P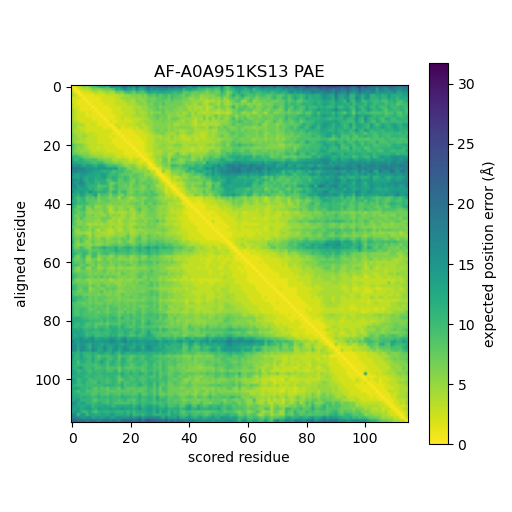rotein AF-A0A951KS13-F1 (afdb_monomer)

Foldseek 3Di:
DVVVVLVVQLVVQLVVQLVVQLVVCVPPPPNVCSNVVRNLVSSLVSVLVSCCVPVNDVSSQLSVQLVVLLVQLVVVLVVQLVVLVVPDPNVVSVVVSVVSSVVSSCVSSVVSNVD

pLDDT: mean 83.09, std 6.62, range [58.75, 90.94]

Secondary structure (DSSP, 8-state):
-HHHHHHHHHHHHHHHHHHHHHHHHTTSS-GGGHHHHHHHHHHHHHHHHHHHHHH-HHHHHHHHHHHHHHHHHHHHHHHHHHHHHHHS-HHHHHHHHHHHHHHHHHHHHHHHHH-

Mean predicted aligned error: 7.23 Å

Sequence (115 aa):
MHDVVILVIKALAGGTLVVVFALISQGLEPKRFAGLFSAAPAVALAGLTVTLLDKGAHDAHQSSAGMIAGAAAMAVYATAVIPLLRRARPGVAAIAALGVWTAAAAVVAVPLLAG

Solvent-accessible surface area (backbone atoms only — not comparable to full-atom values): 5838 Å² total; per-residue (Å²): 110,70,66,59,53,52,51,50,49,40,52,50,47,14,52,51,35,25,52,55,35,33,60,59,26,67,78,39,86,64,64,85,46,16,61,60,67,12,39,55,58,19,42,48,52,29,48,42,53,50,36,35,75,76,65,30,65,69,56,27,48,56,52,49,38,50,50,53,16,45,53,57,10,48,56,50,26,66,61,50,34,57,66,32,49,76,73,41,58,67,71,58,18,50,54,52,26,50,50,50,23,54,52,42,19,50,66,48,28,53,63,59,74,73,109

Radius of gyration: 17.04 Å; Cα contacts (8 Å, |Δi|>4): 90; chains: 1; bounding box: 34×39×48 Å

Structure (mmCIF, N/CA/C/O backbone):
data_AF-A0A951KS13-F1
#
_entry.id   AF-A0A951KS13-F1
#
loop_
_atom_site.group_PDB
_atom_site.id
_atom_site.type_symbol
_atom_site.label_atom_id
_atom_site.label_alt_id
_atom_site.label_comp_id
_atom_site.label_asym_id
_atom_site.label_entity_id
_atom_site.label_seq_id
_atom_site.pdbx_PDB_ins_code
_atom_site.Cartn_x
_atom_site.Cartn_y
_atom_site.Cartn_z
_atom_site.occupancy
_atom_site.B_iso_or_equiv
_atom_site.auth_seq_id
_atom_site.auth_comp_id
_atom_site.auth_asym_id
_atom_site.auth_atom_id
_atom_site.pdbx_PDB_model_num
ATOM 1 N N . MET A 1 1 ? 1.855 -4.625 27.571 1.00 63.72 1 MET A N 1
ATOM 2 C CA . MET A 1 1 ? 1.007 -5.840 27.477 1.00 63.72 1 MET A CA 1
ATOM 3 C C . MET A 1 1 ? -0.100 -5.648 26.445 1.00 63.72 1 MET A C 1
ATOM 5 O O . MET A 1 1 ? -0.171 -6.456 25.533 1.00 63.72 1 MET A O 1
ATOM 9 N N . HIS A 1 2 ? -0.889 -4.567 26.517 1.00 74.75 2 HIS A N 1
ATOM 10 C CA . HIS A 1 2 ? -1.951 -4.261 25.543 1.00 74.75 2 HIS A CA 1
ATOM 11 C C . HIS A 1 2 ? -1.476 -4.192 24.077 1.00 74.75 2 HIS A C 1
ATOM 13 O O . HIS A 1 2 ? -2.076 -4.841 23.228 1.00 74.75 2 HIS A O 1
ATOM 19 N N . ASP A 1 3 ? -0.351 -3.534 23.779 1.00 82.62 3 AS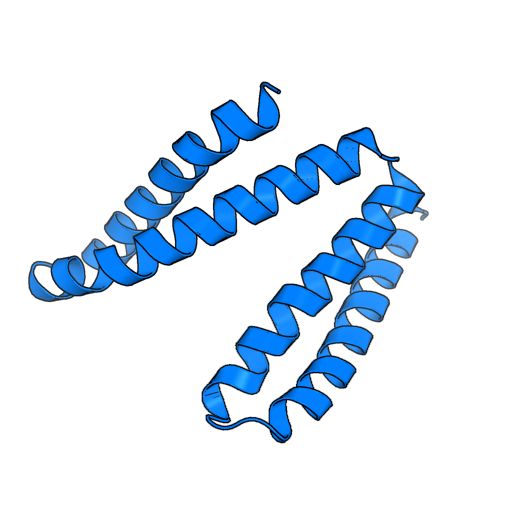P A N 1
ATOM 20 C CA . ASP A 1 3 ? 0.145 -3.418 22.392 1.00 82.62 3 ASP A CA 1
ATOM 21 C C . ASP A 1 3 ? 0.535 -4.765 21.774 1.00 82.62 3 ASP A C 1
ATOM 23 O O . ASP A 1 3 ? 0.283 -5.026 20.599 1.00 82.62 3 ASP A O 1
ATOM 27 N N . VAL A 1 4 ? 1.121 -5.652 22.584 1.00 85.69 4 VAL A N 1
ATOM 28 C CA . VAL A 1 4 ? 1.489 -7.009 22.156 1.00 85.69 4 VAL A CA 1
ATOM 29 C C . VAL A 1 4 ? 0.231 -7.808 21.827 1.00 85.69 4 VAL A C 1
ATOM 31 O O . VAL A 1 4 ? 0.193 -8.487 20.806 1.00 85.69 4 VAL A O 1
ATOM 34 N N . VAL A 1 5 ? -0.818 -7.682 22.645 1.00 85.56 5 VAL A N 1
ATOM 35 C CA . VAL A 1 5 ? -2.115 -8.326 22.393 1.00 85.56 5 VAL A CA 1
ATOM 36 C C . VAL A 1 5 ? -2.724 -7.817 21.085 1.00 85.56 5 VAL A C 1
ATOM 38 O O . VAL A 1 5 ? -3.146 -8.624 20.261 1.00 85.56 5 VAL A O 1
ATOM 41 N N . ILE A 1 6 ? -2.692 -6.506 20.835 1.00 82.88 6 ILE A N 1
ATOM 42 C CA . ILE A 1 6 ? -3.184 -5.907 19.584 1.00 82.88 6 ILE A CA 1
ATOM 43 C C . ILE A 1 6 ? -2.391 -6.418 18.374 1.00 82.88 6 ILE A C 1
ATOM 45 O O . ILE A 1 6 ? -2.978 -6.756 17.344 1.00 82.88 6 ILE A O 1
ATOM 49 N N . LEU A 1 7 ? -1.064 -6.515 18.486 1.00 84.19 7 LEU A N 1
ATOM 50 C CA . LEU A 1 7 ? -0.209 -7.010 17.406 1.00 84.19 7 LEU A CA 1
ATOM 51 C C . LEU A 1 7 ? -0.496 -8.484 17.089 1.00 84.19 7 LEU A C 1
ATOM 53 O O . LEU A 1 7 ? -0.600 -8.856 15.920 1.00 84.19 7 LEU A O 1
ATOM 57 N N . VAL A 1 8 ? -0.683 -9.305 18.125 1.00 86.38 8 VAL A N 1
ATOM 58 C CA . VAL A 1 8 ? -1.069 -10.715 17.987 1.00 86.38 8 VAL A CA 1
ATOM 59 C C . VAL A 1 8 ? -2.444 -10.832 17.329 1.00 86.38 8 VAL A C 1
ATOM 61 O O . VAL A 1 8 ? -2.599 -11.618 16.397 1.00 86.38 8 VAL A O 1
ATOM 64 N N . ILE A 1 9 ? -3.422 -10.015 17.733 1.00 82.88 9 ILE A N 1
ATOM 65 C CA . ILE A 1 9 ? -4.754 -9.993 17.112 1.00 82.88 9 ILE A CA 1
ATOM 66 C C . ILE A 1 9 ? -4.661 -9.602 15.633 1.00 82.88 9 ILE A C 1
ATOM 68 O O . ILE A 1 9 ? -5.254 -10.280 14.797 1.00 82.88 9 ILE A O 1
ATOM 72 N N . LYS A 1 10 ? -3.881 -8.571 15.276 1.00 81.38 10 LYS A N 1
ATOM 73 C CA . LYS A 1 10 ? -3.649 -8.192 13.869 1.00 81.38 10 LYS A CA 1
ATOM 74 C C . LYS A 1 10 ? -3.020 -9.329 13.069 1.00 81.38 10 LYS A C 1
ATOM 76 O O . LYS A 1 10 ? -3.460 -9.594 11.952 1.00 81.38 10 LYS A O 1
ATOM 81 N N . ALA A 1 11 ? -2.020 -10.007 13.631 1.00 80.69 11 ALA A N 1
ATOM 82 C CA . ALA A 1 11 ? -1.346 -11.123 12.975 1.00 80.69 11 ALA A CA 1
ATOM 83 C C . ALA A 1 11 ? -2.291 -12.315 12.754 1.00 80.69 11 ALA A C 1
ATOM 85 O O . ALA A 1 11 ? -2.319 -12.875 11.660 1.00 80.69 11 ALA A O 1
ATOM 86 N N . LEU A 1 12 ? -3.102 -12.668 13.757 1.00 86.12 12 LEU A N 1
ATOM 87 C CA . LEU A 1 12 ? -4.071 -13.763 13.671 1.00 86.12 12 LEU A CA 1
ATOM 88 C C . LEU A 1 12 ? -5.226 -13.439 12.720 1.00 86.12 12 LEU A C 1
ATOM 90 O O . LEU A 1 12 ? -5.543 -14.249 11.850 1.00 86.12 12 LEU A O 1
ATOM 94 N N . ALA A 1 13 ? -5.833 -12.257 12.843 1.00 84.50 13 ALA A N 1
ATOM 95 C CA . ALA A 1 13 ? -6.910 -11.815 11.960 1.00 84.50 13 ALA A CA 1
ATOM 96 C C . ALA A 1 13 ? -6.425 -11.715 10.509 1.00 84.50 13 ALA A C 1
ATOM 98 O O . ALA A 1 13 ? -7.064 -12.258 9.609 1.00 84.50 13 ALA A O 1
ATOM 99 N N . GLY A 1 14 ? -5.258 -11.096 10.296 1.00 81.69 14 GLY A N 1
ATOM 100 C CA . GLY A 1 14 ? -4.614 -11.015 8.992 1.00 81.69 14 GLY A CA 1
ATOM 101 C C . GLY A 1 14 ? -4.343 -12.404 8.428 1.00 81.69 14 GLY A C 1
ATOM 102 O O . GLY A 1 14 ? -4.852 -12.726 7.363 1.00 81.69 14 GLY A O 1
ATOM 103 N N . GLY A 1 15 ? -3.621 -13.259 9.157 1.00 82.31 15 GLY A N 1
ATOM 104 C CA . GLY A 1 15 ? -3.267 -14.609 8.712 1.00 82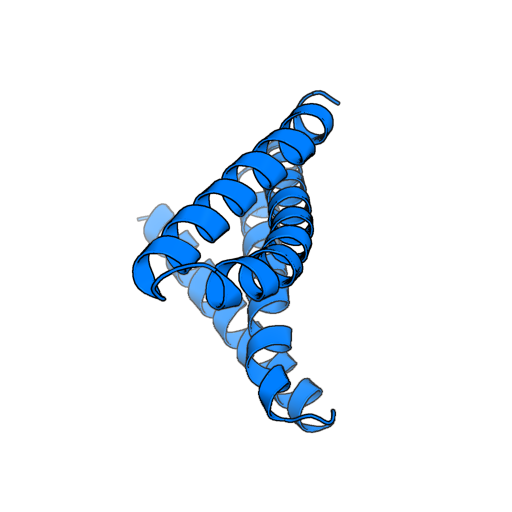.31 15 GLY A CA 1
ATOM 105 C C . GLY A 1 15 ? -4.478 -15.490 8.396 1.00 82.31 15 GLY A C 1
ATOM 106 O O . GLY A 1 15 ? -4.485 -16.176 7.375 1.00 82.31 15 GLY A O 1
ATOM 107 N N . THR A 1 16 ? -5.535 -15.421 9.208 1.00 83.75 16 THR A N 1
ATOM 108 C CA . THR A 1 16 ? -6.776 -16.175 8.965 1.00 83.75 16 THR A CA 1
ATOM 109 C C . THR A 1 16 ? -7.465 -15.691 7.692 1.00 83.75 16 THR A C 1
ATOM 111 O O . THR A 1 16 ? -7.832 -16.509 6.847 1.00 83.75 16 THR A O 1
ATOM 114 N N . LEU A 1 17 ? -7.578 -14.370 7.500 1.00 82.56 17 LEU A N 1
ATOM 115 C CA . LEU A 1 17 ? -8.104 -13.820 6.252 1.00 82.56 17 LEU A CA 1
ATOM 116 C C . LEU A 1 17 ? -7.223 -14.216 5.058 1.00 82.56 17 LEU A C 1
ATOM 118 O O . LEU A 1 17 ? -7.770 -14.587 4.026 1.00 82.56 17 LEU A O 1
ATOM 122 N N . VAL A 1 18 ? -5.889 -14.197 5.184 1.00 82.75 18 VAL A N 1
ATOM 123 C CA . VAL A 1 18 ? -4.978 -14.614 4.101 1.00 82.75 18 VAL A CA 1
ATOM 124 C C . VAL A 1 18 ? -5.301 -16.037 3.654 1.00 82.75 18 VAL A C 1
ATOM 126 O O . VAL A 1 18 ? -5.403 -16.277 2.454 1.00 82.75 18 VAL A O 1
ATOM 129 N N . VAL A 1 19 ? -5.511 -16.967 4.593 1.00 83.81 19 VAL A N 1
ATOM 130 C CA . VAL A 1 19 ? -5.873 -18.357 4.274 1.00 83.81 19 VAL A CA 1
ATOM 131 C C . VAL A 1 19 ? -7.232 -18.429 3.576 1.00 83.81 19 VAL A C 1
ATOM 133 O O . VAL A 1 19 ? -7.334 -19.064 2.529 1.00 83.81 19 VAL A O 1
ATOM 136 N N . VAL A 1 20 ? -8.260 -17.748 4.098 1.00 83.25 20 VAL A N 1
ATOM 137 C CA . VAL A 1 20 ? -9.605 -17.726 3.488 1.00 83.25 20 VAL A CA 1
ATOM 138 C C . VAL A 1 20 ? -9.550 -17.181 2.063 1.00 83.25 20 VAL A C 1
ATOM 140 O O . VAL A 1 20 ? -10.027 -17.822 1.127 1.00 83.25 20 VAL A O 1
ATOM 143 N N . PHE A 1 21 ? -8.920 -16.023 1.872 1.00 78.25 21 PHE A N 1
ATOM 144 C CA . PHE A 1 21 ? -8.788 -15.427 0.553 1.00 78.25 21 PHE A CA 1
ATOM 145 C C . PHE A 1 21 ? -7.921 -16.283 -0.371 1.00 78.25 21 PHE A C 1
ATOM 147 O O . PHE A 1 21 ? -8.185 -16.307 -1.570 1.00 78.25 21 PHE A O 1
ATOM 154 N N . ALA A 1 22 ? -6.891 -16.971 0.130 1.00 80.94 22 ALA A N 1
ATOM 155 C CA . ALA A 1 22 ? -6.065 -17.865 -0.681 1.00 80.94 22 ALA A CA 1
ATOM 156 C C . ALA A 1 22 ? -6.867 -19.076 -1.178 1.00 80.94 22 ALA A C 1
ATOM 158 O O . ALA A 1 22 ? -6.714 -19.475 -2.328 1.00 80.94 22 ALA A O 1
ATOM 159 N N . LEU A 1 23 ? -7.755 -19.634 -0.349 1.00 82.38 23 LEU A N 1
ATOM 160 C CA . LEU A 1 23 ? -8.658 -20.711 -0.761 1.00 82.38 23 LEU A CA 1
ATOM 161 C C . LEU A 1 23 ? -9.634 -20.245 -1.849 1.00 82.38 23 LEU A C 1
ATOM 163 O O . LEU A 1 23 ? -9.842 -20.957 -2.827 1.00 82.38 23 LEU A O 1
ATOM 167 N N . ILE A 1 24 ? -10.180 -19.031 -1.724 1.00 80.19 24 ILE A N 1
ATOM 168 C CA . ILE A 1 24 ? -11.060 -18.443 -2.746 1.00 80.19 24 ILE A CA 1
ATOM 169 C C . ILE A 1 24 ? -10.293 -18.221 -4.059 1.00 80.19 24 ILE A C 1
ATOM 171 O O . ILE A 1 24 ? -10.781 -18.562 -5.135 1.00 80.19 24 ILE A O 1
ATOM 175 N N . SER A 1 25 ? -9.074 -17.679 -3.990 1.00 75.00 25 SER A N 1
ATOM 176 C CA . SER A 1 25 ? -8.294 -17.338 -5.182 1.00 75.00 25 SER A CA 1
ATOM 177 C C . SER A 1 25 ? -7.643 -18.535 -5.874 1.00 75.00 25 SER A C 1
ATOM 179 O O . SER A 1 25 ? -7.296 -18.428 -7.047 1.00 75.00 25 SER A O 1
ATOM 181 N N . GLN A 1 26 ? -7.546 -19.698 -5.222 1.00 75.38 26 GLN A N 1
ATOM 182 C CA . GLN A 1 26 ? -7.193 -20.954 -5.896 1.00 75.38 26 GLN A CA 1
ATOM 183 C C . GLN A 1 26 ? -8.202 -21.354 -6.983 1.00 75.38 26 GLN A C 1
ATOM 185 O O . GLN A 1 26 ? -7.817 -22.036 -7.933 1.00 75.38 26 GLN A O 1
ATOM 190 N N . GLY A 1 27 ? -9.461 -20.914 -6.866 1.00 76.81 27 GLY A N 1
ATOM 191 C CA . GLY A 1 27 ? -10.486 -21.087 -7.898 1.00 76.81 27 GLY A CA 1
ATOM 192 C C . GLY A 1 27 ? -10.373 -20.108 -9.073 1.00 76.81 27 GLY A C 1
ATOM 193 O O . GLY A 1 27 ? -11.123 -20.237 -10.036 1.00 76.81 27 GLY A O 1
ATOM 194 N N . LEU A 1 28 ? -9.456 -19.136 -9.010 1.00 69.12 28 LEU A N 1
ATOM 195 C CA . LEU A 1 28 ? -9.258 -18.104 -10.026 1.00 69.12 28 LEU A CA 1
ATOM 196 C C . LEU A 1 28 ? -7.944 -18.356 -10.782 1.00 69.12 28 LEU A C 1
ATOM 198 O O . LEU A 1 28 ? -6.868 -18.467 -10.192 1.00 69.12 28 LEU A O 1
ATOM 202 N N . GLU A 1 29 ? -8.005 -18.407 -12.110 1.00 67.50 29 GLU A N 1
ATOM 203 C CA . GLU A 1 29 ? -6.809 -18.366 -12.953 1.00 67.50 29 GLU A CA 1
ATOM 204 C C . GLU A 1 29 ? -6.485 -16.917 -13.329 1.00 67.50 29 GLU A C 1
ATOM 206 O O . GLU A 1 29 ? -7.400 -16.168 -13.675 1.00 67.50 29 GLU A O 1
ATOM 211 N N . PRO A 1 30 ? -5.204 -16.491 -13.276 1.00 75.00 30 PRO A N 1
ATOM 212 C CA . PRO A 1 30 ? -3.977 -17.283 -13.082 1.00 75.00 30 PRO A CA 1
ATOM 213 C C . PRO A 1 30 ? -3.552 -17.489 -11.611 1.00 75.00 30 PRO A C 1
ATOM 215 O O . PRO A 1 30 ? -3.413 -16.534 -10.846 1.00 75.00 30 PRO A O 1
ATOM 218 N N . LYS A 1 31 ? -3.153 -18.721 -11.252 1.00 67.81 31 LYS A N 1
ATOM 219 C CA . LYS A 1 31 ? -2.756 -19.127 -9.879 1.00 67.81 31 LYS A CA 1
ATOM 220 C C . LYS A 1 31 ? -1.585 -18.341 -9.270 1.00 67.81 31 LYS A C 1
ATOM 222 O O . LYS A 1 31 ? -1.442 -18.284 -8.054 1.00 67.81 31 LYS A O 1
ATOM 227 N N . ARG A 1 32 ? -0.739 -17.710 -10.093 1.00 70.94 32 ARG A N 1
ATOM 228 C CA . ARG A 1 32 ? 0.397 -16.886 -9.624 1.00 70.94 32 ARG A CA 1
ATOM 229 C C . ARG A 1 32 ? -0.050 -15.625 -8.889 1.00 70.94 32 ARG A C 1
ATOM 231 O O . ARG A 1 32 ? 0.714 -15.089 -8.092 1.00 70.94 32 ARG A O 1
ATOM 238 N N . PHE A 1 33 ? -1.269 -15.166 -9.148 1.00 65.25 33 PHE A N 1
ATOM 239 C CA . PHE A 1 33 ? -1.812 -13.977 -8.512 1.00 65.25 33 PHE A CA 1
ATOM 240 C C . PHE A 1 33 ? -2.636 -14.281 -7.259 1.00 65.25 33 PHE A C 1
ATOM 242 O O . PHE A 1 33 ? -2.928 -13.360 -6.503 1.00 65.25 33 PHE A O 1
ATOM 249 N N . ALA A 1 34 ? -2.936 -15.557 -6.997 1.00 67.25 34 ALA A N 1
ATOM 250 C CA . ALA A 1 34 ? -3.704 -16.000 -5.839 1.00 67.25 34 ALA A CA 1
ATOM 251 C C . ALA A 1 34 ? -3.095 -15.499 -4.520 1.00 67.25 34 ALA A C 1
ATOM 253 O O . ALA A 1 34 ? -3.782 -14.890 -3.711 1.00 67.25 34 ALA A O 1
ATOM 254 N N . GLY A 1 35 ? -1.780 -15.652 -4.334 1.00 68.12 35 GLY A N 1
ATOM 255 C CA . GLY A 1 35 ? -1.105 -15.166 -3.126 1.00 68.12 35 GLY A CA 1
ATOM 256 C C . GLY A 1 35 ? -1.117 -13.639 -2.989 1.00 68.12 35 GLY A C 1
ATOM 257 O O . GLY A 1 35 ? -1.391 -13.120 -1.909 1.00 68.12 35 GLY A O 1
ATOM 258 N N . LEU A 1 36 ? -0.862 -12.910 -4.082 1.00 70.94 36 LEU A N 1
ATOM 259 C CA . LEU A 1 36 ? -0.769 -11.446 -4.064 1.00 70.94 36 LEU A CA 1
ATOM 260 C C . LEU A 1 36 ? -2.139 -10.780 -3.860 1.00 70.94 36 LEU A C 1
ATOM 262 O O . LEU A 1 36 ? -2.258 -9.864 -3.047 1.00 70.94 36 LEU A O 1
ATOM 266 N N . PHE A 1 37 ? -3.175 -11.262 -4.554 1.00 67.19 37 PHE A N 1
ATOM 267 C CA . PHE A 1 37 ? -4.535 -10.733 -4.429 1.00 67.19 37 PHE A CA 1
ATOM 268 C C . PHE A 1 37 ? -5.241 -11.169 -3.154 1.00 67.19 37 PHE A C 1
ATOM 270 O O . PHE A 1 37 ? -6.171 -10.490 -2.740 1.00 67.19 37 PHE A O 1
ATOM 277 N N . SER A 1 38 ? -4.812 -12.251 -2.510 1.00 71.56 38 SER A N 1
ATOM 278 C CA . SER A 1 38 ? -5.406 -12.677 -1.244 1.00 71.56 38 SER A CA 1
ATOM 279 C C . SER A 1 38 ? -4.739 -12.030 -0.040 1.00 71.56 38 SER A C 1
ATOM 281 O O . SER A 1 38 ? -5.425 -11.666 0.910 1.00 71.56 38 SER A O 1
ATOM 283 N N . ALA A 1 39 ? -3.418 -11.829 -0.078 1.00 79.31 39 ALA A N 1
ATOM 284 C CA . ALA A 1 39 ? -2.695 -11.265 1.054 1.00 79.31 39 ALA A CA 1
ATOM 285 C C . ALA A 1 39 ? -2.965 -9.769 1.263 1.00 79.31 39 ALA A C 1
ATOM 287 O O . ALA A 1 39 ? -3.191 -9.339 2.394 1.00 79.31 39 ALA A O 1
ATOM 288 N N . ALA A 1 40 ? -2.972 -8.969 0.192 1.00 81.31 40 ALA A N 1
ATOM 289 C CA . ALA A 1 40 ? -3.103 -7.518 0.323 1.00 81.31 40 ALA A CA 1
ATOM 290 C C . ALA A 1 40 ? -4.472 -7.071 0.894 1.00 81.31 40 ALA A C 1
ATOM 292 O O . ALA A 1 40 ? -4.473 -6.321 1.873 1.00 81.31 40 ALA A O 1
ATOM 293 N N . PRO A 1 41 ? -5.633 -7.551 0.396 1.00 80.38 41 PRO A N 1
ATOM 294 C CA . PRO A 1 41 ? -6.940 -7.202 0.961 1.00 80.38 41 PRO A CA 1
ATOM 295 C C . PRO A 1 41 ? -7.150 -7.782 2.361 1.00 80.38 41 PRO A C 1
ATOM 297 O O . PRO A 1 41 ? -7.762 -7.131 3.203 1.00 80.38 41 PRO A O 1
ATOM 300 N N . ALA A 1 42 ? -6.607 -8.974 2.630 1.00 83.81 42 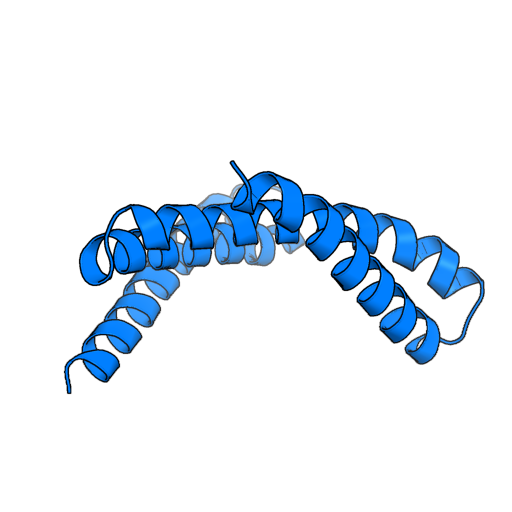ALA A N 1
ATOM 301 C CA . ALA A 1 42 ? -6.672 -9.612 3.939 1.00 83.81 42 ALA A CA 1
ATOM 302 C C . ALA A 1 42 ? -6.027 -8.765 5.036 1.00 83.81 42 ALA A C 1
ATOM 304 O O . ALA A 1 42 ? -6.644 -8.465 6.060 1.00 83.81 42 ALA A O 1
ATOM 305 N N . VAL A 1 43 ? -4.787 -8.344 4.786 1.00 83.19 43 VAL A N 1
ATOM 306 C CA . VAL A 1 43 ? -4.037 -7.479 5.698 1.00 83.19 43 VAL A CA 1
ATOM 307 C C . VAL A 1 43 ? -4.702 -6.108 5.803 1.00 83.19 43 VAL A C 1
ATOM 309 O O . VAL A 1 43 ? -4.744 -5.544 6.895 1.00 83.19 43 VAL A O 1
ATOM 312 N N . ALA A 1 44 ? -5.271 -5.592 4.708 1.00 85.81 44 ALA A N 1
ATOM 313 C CA . ALA A 1 44 ? -5.974 -4.317 4.725 1.00 85.81 44 ALA A CA 1
ATOM 314 C C . ALA A 1 44 ? -7.226 -4.338 5.608 1.00 85.81 44 ALA A C 1
ATOM 316 O O . ALA A 1 44 ? -7.370 -3.483 6.480 1.00 85.81 44 ALA A O 1
ATOM 317 N N . LEU A 1 45 ? -8.090 -5.339 5.431 1.00 85.44 45 LEU A N 1
ATOM 318 C CA . LEU A 1 45 ? -9.303 -5.504 6.228 1.00 85.44 45 LEU A CA 1
ATOM 319 C C . LEU A 1 45 ? -8.966 -5.715 7.704 1.00 85.44 45 LEU A C 1
ATOM 321 O O . LEU A 1 45 ? -9.446 -4.964 8.545 1.00 85.44 45 LEU A O 1
ATOM 325 N N . ALA A 1 46 ? -8.081 -6.663 8.023 1.00 87.44 46 ALA A N 1
ATOM 326 C CA . ALA A 1 46 ? -7.681 -6.913 9.406 1.00 87.44 46 ALA A CA 1
ATOM 327 C C . ALA A 1 46 ? -7.044 -5.671 10.056 1.00 87.44 46 ALA A C 1
ATOM 329 O O . ALA A 1 46 ? -7.362 -5.320 11.193 1.00 87.44 46 ALA A O 1
ATOM 330 N N . GLY A 1 47 ? -6.169 -4.977 9.322 1.00 86.12 47 GLY A N 1
ATOM 331 C CA . GLY A 1 47 ? -5.514 -3.757 9.779 1.00 86.12 47 GLY A CA 1
ATOM 332 C C . GLY A 1 47 ? -6.507 -2.636 10.076 1.00 86.12 47 GLY A C 1
ATOM 333 O O . GLY A 1 47 ? -6.460 -2.072 11.168 1.00 86.12 47 GLY A O 1
ATOM 334 N N . LEU A 1 48 ? -7.420 -2.346 9.142 1.00 87.56 48 LEU A N 1
ATOM 335 C CA . LEU A 1 48 ? -8.431 -1.298 9.290 1.00 87.56 48 LEU A CA 1
ATOM 336 C C . LEU A 1 48 ? -9.442 -1.620 10.388 1.00 87.56 48 LEU A C 1
ATOM 338 O O . LEU A 1 48 ? -9.756 -0.733 11.175 1.00 87.56 48 LEU A O 1
ATOM 342 N N . THR A 1 49 ? -9.907 -2.868 10.495 1.00 87.19 49 THR A N 1
ATOM 343 C CA . THR A 1 49 ? -10.831 -3.276 11.561 1.00 87.19 49 THR A CA 1
ATOM 344 C C . THR A 1 49 ? -10.202 -3.073 12.933 1.00 87.19 49 THR A C 1
ATOM 346 O O . THR A 1 49 ? -10.826 -2.475 13.804 1.00 87.19 49 THR A O 1
ATOM 349 N N . VAL A 1 50 ? -8.952 -3.502 13.133 1.00 87.00 50 VAL A N 1
ATOM 350 C CA . VAL A 1 50 ? -8.289 -3.299 14.426 1.00 87.00 50 VAL A CA 1
ATOM 351 C C . VAL A 1 50 ? -8.013 -1.817 14.681 1.00 87.00 50 VAL A C 1
ATOM 353 O O . VAL A 1 50 ? -8.246 -1.355 15.788 1.00 87.00 50 VAL A O 1
ATOM 356 N N . THR A 1 51 ? -7.567 -1.050 13.681 1.00 87.56 51 THR A N 1
ATOM 357 C CA . THR A 1 51 ? -7.353 0.400 13.845 1.00 87.56 51 THR A CA 1
ATOM 358 C C . THR A 1 51 ? -8.651 1.128 14.198 1.00 87.56 51 THR A C 1
ATOM 360 O O . THR A 1 51 ? -8.636 1.995 15.064 1.00 87.56 51 THR A O 1
ATOM 363 N N . LEU A 1 52 ? -9.777 0.754 13.589 1.00 89.06 52 LEU A N 1
ATOM 364 C CA . LEU A 1 52 ? -11.082 1.335 13.894 1.00 89.06 52 LEU A CA 1
ATOM 365 C C . LEU A 1 52 ? -11.522 1.038 15.333 1.00 89.06 52 LEU A C 1
ATOM 367 O O . LEU A 1 52 ? -12.055 1.923 15.996 1.00 89.06 52 LEU A O 1
ATOM 371 N N . LEU A 1 53 ? -11.295 -0.188 15.810 1.00 87.50 53 LEU A N 1
ATOM 372 C CA . LEU A 1 53 ? -11.671 -0.612 17.162 1.00 87.50 53 LEU A CA 1
ATOM 373 C C . LEU A 1 53 ? -10.752 -0.039 18.251 1.00 87.50 53 LEU A C 1
ATOM 375 O O . LEU A 1 53 ? -11.223 0.245 19.346 1.00 87.50 53 LEU A O 1
ATOM 379 N N . ASP A 1 54 ? -9.461 0.112 17.959 1.00 87.44 54 ASP A N 1
ATOM 380 C CA . ASP A 1 54 ? -8.442 0.540 18.926 1.00 87.44 54 ASP A CA 1
ATOM 381 C C . ASP A 1 54 ? -8.279 2.066 18.978 1.00 87.44 54 ASP A C 1
ATOM 383 O O . ASP A 1 54 ? -8.192 2.658 20.051 1.00 87.44 54 ASP A O 1
ATOM 387 N N . LYS A 1 55 ? -8.264 2.718 17.809 1.00 85.38 55 LYS A N 1
ATOM 388 C CA . LYS A 1 55 ? -7.938 4.145 17.666 1.00 85.38 55 LYS A CA 1
ATOM 389 C C . LYS A 1 55 ? -9.099 5.016 17.182 1.00 85.38 55 LYS A C 1
ATOM 391 O O . LYS A 1 55 ? -9.012 6.241 17.202 1.00 85.38 55 LYS A O 1
ATOM 396 N N . GLY A 1 56 ? -10.204 4.400 16.769 1.00 88.00 56 GLY A N 1
ATOM 397 C CA . GLY A 1 56 ? -11.404 5.099 16.323 1.00 88.00 56 GLY A CA 1
ATOM 398 C C . GLY A 1 56 ? -11.408 5.484 14.840 1.00 88.00 56 GLY A C 1
ATOM 399 O O . GLY A 1 56 ? -10.504 5.175 14.061 1.00 88.00 56 GLY A O 1
ATOM 400 N N . ALA A 1 57 ? -12.490 6.152 14.432 1.00 85.88 57 ALA A N 1
ATOM 401 C CA . ALA A 1 57 ? -12.809 6.395 13.023 1.00 85.88 57 ALA A CA 1
ATOM 402 C C . ALA A 1 57 ? -11.841 7.355 12.316 1.00 85.88 57 ALA A C 1
ATOM 404 O O . ALA A 1 57 ? -11.582 7.184 11.127 1.00 85.88 57 ALA A O 1
ATOM 405 N N . HIS A 1 58 ? -11.282 8.336 13.030 1.00 85.19 58 HIS A N 1
ATOM 406 C CA . HIS A 1 58 ? -10.359 9.307 12.440 1.00 85.19 58 HIS A CA 1
ATOM 407 C C . HIS A 1 58 ? -9.047 8.648 11.981 1.00 85.19 58 HIS A C 1
ATOM 409 O O . HIS A 1 58 ? -8.620 8.826 10.840 1.00 85.19 58 HIS A O 1
ATOM 415 N 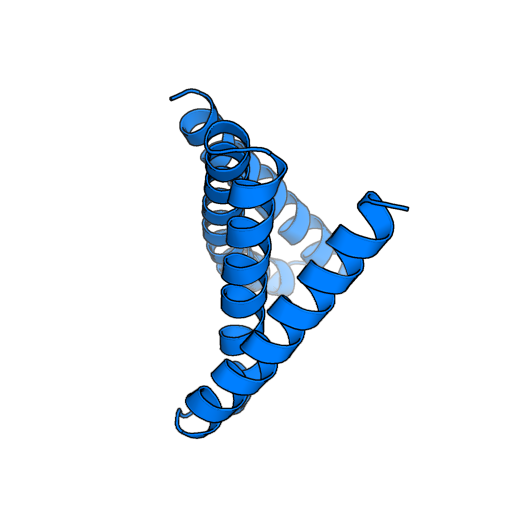N . ASP A 1 59 ? -8.456 7.799 12.821 1.00 84.81 59 ASP A N 1
ATOM 416 C CA . ASP A 1 59 ? -7.218 7.082 12.493 1.00 84.81 59 ASP A CA 1
ATOM 417 C C . ASP A 1 59 ? -7.443 5.980 11.450 1.00 84.81 59 ASP A C 1
ATOM 419 O O . ASP A 1 59 ? -6.572 5.703 10.615 1.00 84.81 59 ASP A O 1
ATOM 423 N N . ALA A 1 60 ? -8.632 5.369 11.454 1.00 86.69 60 ALA A N 1
ATOM 424 C CA . ALA A 1 60 ? -9.048 4.450 10.401 1.00 86.69 60 ALA A CA 1
ATOM 425 C C . ALA A 1 60 ? -9.185 5.169 9.048 1.00 86.69 60 ALA A C 1
ATOM 427 O O . ALA A 1 60 ? -8.710 4.646 8.038 1.00 86.69 60 ALA A O 1
ATOM 428 N N . HIS A 1 61 ? -9.750 6.384 9.028 1.00 86.31 61 HIS A N 1
ATOM 429 C CA . HIS A 1 61 ? -9.835 7.217 7.827 1.00 86.31 61 HIS A CA 1
ATOM 430 C C . HIS A 1 61 ? -8.440 7.537 7.277 1.00 86.31 61 HIS A C 1
ATOM 432 O O . HIS A 1 61 ? -8.162 7.212 6.122 1.00 86.31 61 HIS A O 1
ATOM 438 N N . GLN A 1 62 ? -7.528 8.051 8.112 1.00 87.12 62 GLN A N 1
ATOM 439 C CA . GLN A 1 62 ? -6.149 8.340 7.693 1.00 87.12 62 GLN A CA 1
ATOM 440 C C . GLN A 1 62 ? -5.426 7.095 7.158 1.00 87.12 62 GLN A C 1
ATOM 442 O O . GLN A 1 62 ? -4.773 7.145 6.114 1.00 87.12 62 GLN A O 1
ATOM 447 N N . SER A 1 63 ? -5.579 5.952 7.835 1.00 86.12 63 SER A N 1
ATOM 448 C CA . SER A 1 63 ? -4.989 4.686 7.385 1.00 86.12 63 SER A CA 1
ATOM 449 C C . SER A 1 63 ? -5.543 4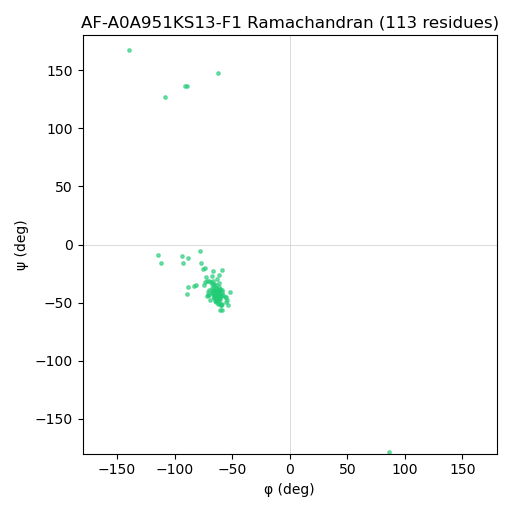.254 6.024 1.00 86.12 63 SER A C 1
ATOM 451 O O . SER A 1 63 ? -4.780 3.845 5.150 1.00 86.12 63 SER A O 1
ATOM 453 N N . SER A 1 64 ? -6.857 4.379 5.812 1.00 87.81 64 SER A N 1
ATOM 454 C CA . SER A 1 64 ? -7.504 4.019 4.545 1.00 87.81 64 SER A CA 1
ATOM 455 C C . SER A 1 64 ? -7.099 4.945 3.391 1.00 87.81 64 SER A C 1
ATOM 457 O O . SER A 1 64 ? -6.813 4.464 2.294 1.00 87.81 64 SER A O 1
ATOM 459 N N . ALA A 1 65 ? -6.963 6.250 3.647 1.00 88.19 65 ALA A N 1
ATOM 460 C CA . ALA A 1 65 ? -6.463 7.222 2.680 1.00 88.19 65 ALA A CA 1
ATOM 461 C C . ALA A 1 65 ? -5.026 6.888 2.243 1.00 88.19 65 ALA A C 1
ATOM 463 O O . ALA A 1 65 ? -4.728 6.857 1.046 1.00 88.19 65 ALA A O 1
ATOM 464 N N . GLY A 1 66 ? -4.155 6.540 3.198 1.00 86.00 66 GLY A N 1
ATOM 465 C CA . GLY A 1 66 ? -2.793 6.082 2.913 1.00 86.00 66 GLY A CA 1
ATOM 466 C C . GLY A 1 66 ? -2.752 4.803 2.070 1.00 86.00 66 GLY A C 1
ATOM 467 O O . GLY A 1 66 ? -1.941 4.693 1.148 1.00 86.00 66 GLY A O 1
ATOM 468 N N . MET A 1 67 ? -3.661 3.855 2.323 1.00 90.94 67 MET A N 1
ATOM 469 C CA . MET A 1 67 ? -3.788 2.631 1.522 1.00 90.94 67 MET A CA 1
ATOM 470 C C . MET A 1 67 ? -4.199 2.916 0.075 1.00 90.94 67 MET A C 1
ATOM 472 O O . MET A 1 67 ? -3.607 2.352 -0.846 1.00 90.94 67 MET A O 1
ATOM 476 N N . ILE A 1 68 ? -5.172 3.807 -0.135 1.00 89.50 68 ILE A N 1
ATOM 477 C CA . ILE A 1 68 ? -5.632 4.208 -1.473 1.00 89.50 68 ILE A CA 1
ATOM 478 C C . ILE A 1 68 ? -4.503 4.907 -2.238 1.00 89.50 68 ILE A C 1
ATOM 480 O O . ILE A 1 68 ? -4.219 4.547 -3.384 1.00 89.50 68 ILE A O 1
ATOM 484 N N . ALA A 1 69 ? -3.812 5.853 -1.597 1.00 88.31 69 ALA A N 1
ATOM 485 C CA . ALA A 1 69 ? -2.682 6.553 -2.202 1.00 88.31 69 ALA A CA 1
ATOM 486 C C . ALA A 1 69 ? -1.546 5.592 -2.589 1.00 88.31 69 ALA A C 1
ATOM 488 O O . ALA A 1 69 ? -1.024 5.659 -3.704 1.00 88.31 69 ALA A O 1
ATOM 489 N N . GLY A 1 70 ? -1.206 4.647 -1.706 1.00 86.56 70 GLY A N 1
ATOM 490 C CA . GLY A 1 70 ? -0.203 3.616 -1.976 1.00 86.56 70 GLY A CA 1
ATOM 491 C C . GLY A 1 70 ? -0.588 2.683 -3.129 1.00 86.56 70 GLY A C 1
ATOM 492 O O . GLY A 1 70 ? 0.267 2.341 -3.951 1.00 86.56 70 GLY A O 1
ATOM 493 N N . ALA A 1 71 ? -1.868 2.309 -3.235 1.00 87.44 71 ALA A N 1
ATOM 494 C CA . ALA A 1 71 ? -2.381 1.485 -4.329 1.00 87.44 71 ALA A CA 1
ATOM 495 C C . ALA A 1 71 ? -2.306 2.212 -5.682 1.00 87.44 71 ALA A C 1
ATOM 497 O O . ALA A 1 71 ? -1.812 1.645 -6.660 1.00 87.44 71 ALA A O 1
ATOM 498 N N . ALA A 1 72 ? -2.719 3.483 -5.732 1.00 87.94 72 ALA A N 1
ATOM 499 C CA . ALA A 1 72 ? -2.605 4.311 -6.932 1.00 87.94 72 ALA A CA 1
ATOM 500 C C . ALA A 1 72 ? -1.138 4.468 -7.365 1.00 87.94 72 ALA A C 1
ATOM 502 O O . ALA A 1 72 ? -0.795 4.253 -8.529 1.00 87.94 72 ALA A O 1
ATOM 503 N N . ALA A 1 73 ? -0.246 4.747 -6.413 1.00 88.12 73 ALA A N 1
ATOM 504 C CA . ALA A 1 73 ? 1.184 4.839 -6.667 1.00 88.12 73 ALA A CA 1
ATOM 505 C C . ALA A 1 73 ? 1.780 3.523 -7.188 1.00 88.12 73 ALA A C 1
ATOM 507 O O . ALA A 1 73 ? 2.656 3.545 -8.053 1.00 88.12 73 ALA A O 1
ATOM 508 N N . MET A 1 74 ? 1.305 2.369 -6.707 1.00 87.19 74 MET A N 1
ATOM 509 C CA . MET A 1 74 ? 1.773 1.058 -7.168 1.00 87.19 74 MET A CA 1
ATOM 510 C C . MET A 1 74 ? 1.436 0.811 -8.647 1.00 87.19 74 MET A C 1
ATOM 512 O O . MET A 1 74 ? 2.244 0.232 -9.375 1.00 87.19 74 MET A O 1
ATOM 516 N N . ALA A 1 75 ? 0.289 1.299 -9.128 1.00 88.00 75 ALA A N 1
ATOM 517 C CA . ALA A 1 75 ? -0.053 1.240 -10.550 1.00 88.00 75 ALA A CA 1
ATOM 518 C C . ALA A 1 75 ? 0.902 2.098 -11.405 1.00 88.00 75 ALA A C 1
ATOM 520 O O . ALA A 1 75 ? 1.365 1.665 -12.466 1.00 88.00 75 ALA A O 1
ATOM 521 N N . VAL A 1 76 ? 1.269 3.287 -10.913 1.00 89.56 76 VAL A N 1
ATOM 522 C CA . VAL A 1 76 ? 2.261 4.156 -11.569 1.00 89.56 76 VAL A CA 1
ATOM 523 C C . VAL A 1 76 ? 3.639 3.492 -11.571 1.00 89.56 76 VAL A C 1
ATOM 525 O O . VAL A 1 76 ? 4.291 3.433 -12.610 1.00 89.56 76 VAL A O 1
ATOM 528 N N . TYR A 1 77 ? 4.061 2.909 -10.448 1.00 88.75 77 TYR A N 1
ATOM 529 C CA . TYR A 1 77 ? 5.302 2.138 -10.353 1.00 88.75 77 TYR A CA 1
ATOM 530 C C . TYR A 1 77 ? 5.356 1.006 -11.386 1.00 88.75 77 TYR A C 1
ATOM 532 O O . TYR A 1 77 ? 6.337 0.881 -12.122 1.00 88.75 77 TYR A O 1
ATOM 540 N N . ALA A 1 78 ? 4.294 0.198 -11.471 1.00 88.25 78 ALA A N 1
ATOM 541 C CA . ALA A 1 78 ? 4.239 -0.968 -12.349 1.00 88.25 78 ALA A CA 1
ATOM 542 C C . ALA A 1 78 ? 4.371 -0.599 -13.835 1.00 88.25 78 ALA A C 1
ATOM 544 O O . ALA A 1 78 ? 4.970 -1.345 -14.608 1.00 88.25 78 ALA A O 1
ATOM 545 N N . THR A 1 79 ? 3.859 0.567 -14.233 1.00 88.56 79 THR A N 1
ATOM 546 C CA . THR A 1 79 ? 3.997 1.069 -15.608 1.00 88.56 79 THR A CA 1
ATOM 547 C C . THR A 1 79 ? 5.334 1.774 -15.839 1.00 88.56 79 THR A C 1
ATOM 549 O O . THR A 1 79 ? 5.928 1.610 -16.904 1.00 88.56 79 THR A O 1
ATOM 552 N N . ALA A 1 80 ? 5.857 2.496 -14.843 1.00 86.38 80 ALA A N 1
ATOM 553 C CA . ALA A 1 80 ? 7.116 3.234 -14.929 1.00 86.38 80 ALA A CA 1
ATOM 554 C C . ALA A 1 80 ? 8.360 2.332 -14.908 1.00 86.38 80 ALA A C 1
ATOM 556 O O . ALA A 1 80 ? 9.356 2.651 -15.557 1.00 86.38 80 ALA A O 1
ATOM 557 N N . VAL A 1 81 ? 8.321 1.192 -14.211 1.00 89.25 81 VAL A N 1
ATOM 558 C CA . VAL A 1 81 ? 9.478 0.289 -14.090 1.00 89.25 81 VAL A CA 1
ATOM 559 C C . VAL A 1 81 ? 9.856 -0.366 -15.426 1.00 89.25 81 VAL A C 1
ATOM 561 O O . VAL A 1 81 ? 11.037 -0.584 -15.694 1.00 89.25 81 VAL A O 1
ATOM 564 N N . ILE A 1 82 ? 8.879 -0.617 -16.306 1.00 88.88 82 ILE A N 1
ATOM 565 C CA . ILE A 1 82 ? 9.079 -1.252 -17.619 1.00 88.88 82 ILE A CA 1
ATOM 566 C C . ILE A 1 82 ? 10.021 -0.427 -18.521 1.00 88.88 82 ILE A C 1
ATOM 568 O O . ILE A 1 82 ? 11.044 -0.962 -18.958 1.00 88.88 82 ILE A O 1
ATOM 572 N N . PRO A 1 83 ? 9.754 0.862 -18.819 1.00 89.12 83 PRO A N 1
ATOM 573 C CA . PRO A 1 83 ? 10.671 1.676 -19.613 1.00 89.12 83 PRO A CA 1
ATOM 574 C C . PRO A 1 83 ? 11.997 1.961 -18.892 1.00 89.12 83 PRO A C 1
ATOM 576 O O . PRO A 1 83 ? 13.013 2.139 -19.563 1.00 89.12 83 PRO A O 1
ATOM 579 N N . LEU A 1 84 ? 12.018 1.980 -17.555 1.00 85.81 84 LEU A N 1
ATOM 580 C CA . LEU A 1 84 ? 13.232 2.216 -16.764 1.00 85.81 84 LEU A CA 1
ATOM 581 C C . LEU A 1 84 ? 14.213 1.043 -16.852 1.00 85.81 84 LEU A C 1
ATOM 583 O O . LEU A 1 84 ? 15.402 1.251 -17.088 1.00 85.81 84 LEU A O 1
ATOM 587 N N . LEU A 1 85 ? 13.706 -0.189 -16.760 1.00 89.69 85 LEU A N 1
ATOM 588 C CA . LEU A 1 85 ? 14.493 -1.412 -16.947 1.00 89.69 85 LEU A CA 1
ATOM 589 C C . LEU A 1 85 ? 15.069 -1.529 -18.361 1.00 89.69 85 LEU A C 1
ATOM 591 O O . LEU A 1 85 ? 16.143 -2.092 -18.541 1.00 89.69 85 LEU A O 1
ATOM 595 N N . ARG A 1 86 ? 14.389 -0.969 -19.369 1.00 89.31 86 ARG A N 1
ATOM 596 C CA . ARG A 1 86 ? 14.899 -0.934 -20.751 1.00 89.31 86 ARG A CA 1
ATOM 597 C C . ARG A 1 86 ? 16.035 0.070 -20.956 1.00 89.31 86 ARG A C 1
ATOM 599 O O . ARG A 1 86 ? 16.749 -0.042 -21.947 1.00 89.31 86 ARG A O 1
ATOM 606 N N . ARG A 1 87 ? 16.174 1.067 -20.076 1.00 86.81 87 ARG A N 1
ATOM 607 C CA . ARG A 1 87 ? 17.108 2.197 -20.237 1.00 86.81 87 ARG A CA 1
ATOM 608 C C .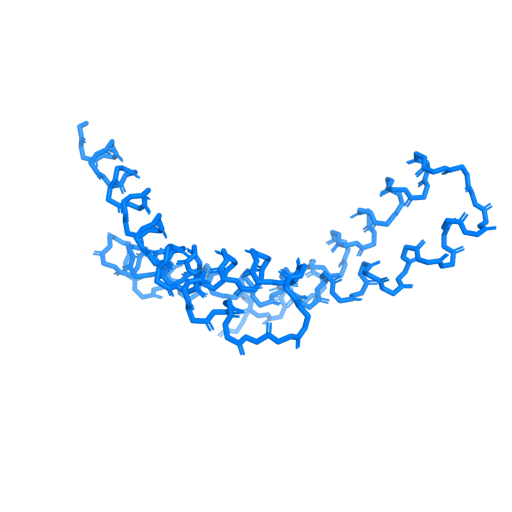 ARG A 1 87 ? 18.266 2.201 -19.239 1.00 86.81 87 ARG A C 1
ATOM 610 O O . ARG A 1 87 ? 19.234 2.919 -19.463 1.00 86.81 87 ARG A O 1
ATOM 617 N N . ALA A 1 88 ? 18.184 1.436 -18.153 1.00 86.75 88 ALA A N 1
ATOM 618 C CA . ALA A 1 88 ? 19.155 1.472 -17.065 1.00 86.75 88 ALA A CA 1
ATOM 619 C C . ALA A 1 88 ? 19.478 0.074 -16.520 1.00 86.75 88 ALA A C 1
ATOM 621 O O . ALA A 1 88 ? 18.784 -0.905 -16.788 1.00 86.75 88 ALA A O 1
ATOM 622 N N . ARG A 1 89 ? 20.537 -0.017 -15.705 1.00 87.62 89 ARG A N 1
ATO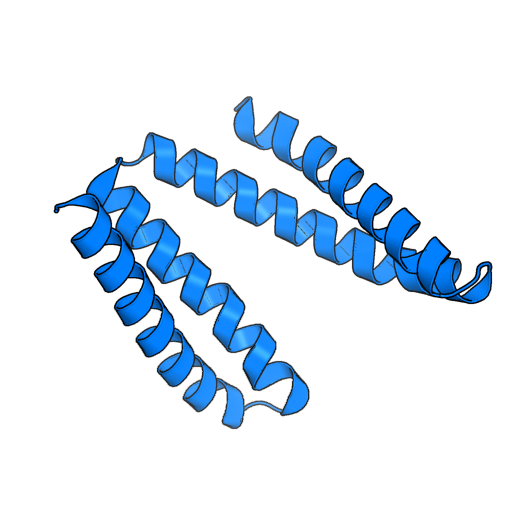M 623 C CA . ARG A 1 89 ? 20.863 -1.246 -14.966 1.00 87.62 89 ARG A CA 1
ATOM 624 C C . ARG A 1 89 ? 19.734 -1.594 -13.980 1.00 87.62 89 ARG A C 1
ATOM 626 O O . ARG A 1 89 ? 19.168 -0.670 -13.391 1.00 87.62 89 ARG A O 1
ATOM 633 N N . PRO A 1 90 ? 19.469 -2.887 -13.704 1.00 85.38 90 PRO A N 1
ATOM 634 C CA . PRO A 1 90 ? 18.341 -3.319 -12.872 1.00 85.38 90 PRO A CA 1
ATOM 635 C C . PRO A 1 90 ? 18.259 -2.631 -11.503 1.00 85.38 90 PRO A C 1
ATOM 637 O O . PRO A 1 90 ? 17.181 -2.218 -11.089 1.00 85.38 90 PRO A O 1
ATOM 640 N N . GLY A 1 91 ? 19.400 -2.435 -10.830 1.00 86.56 91 GLY A N 1
ATOM 641 C CA . GLY A 1 91 ? 19.438 -1.760 -9.528 1.00 86.56 91 GLY A CA 1
ATOM 642 C C . GLY A 1 91 ? 19.051 -0.279 -9.593 1.00 86.56 91 GLY A C 1
ATOM 643 O O . GLY A 1 91 ? 18.298 0.198 -8.752 1.00 86.56 91 GLY A O 1
ATOM 644 N N . VAL A 1 92 ? 19.503 0.441 -10.624 1.00 86.81 92 VAL A N 1
ATOM 645 C CA . VAL A 1 92 ? 19.172 1.865 -10.813 1.00 86.81 92 VAL A CA 1
ATOM 646 C C . VAL A 1 92 ? 17.705 2.022 -11.205 1.00 86.81 92 VAL A C 1
ATOM 648 O O . VAL A 1 92 ? 17.019 2.894 -10.682 1.00 86.81 92 VAL A O 1
ATOM 651 N N . ALA A 1 93 ? 17.206 1.142 -12.077 1.00 86.00 93 ALA A N 1
ATOM 652 C CA . ALA A 1 93 ? 15.798 1.108 -12.450 1.00 86.00 93 ALA A CA 1
ATOM 653 C C . ALA A 1 93 ? 14.893 0.817 -11.240 1.00 86.00 93 ALA A C 1
ATOM 655 O O . ALA A 1 93 ? 13.865 1.465 -11.085 1.00 86.00 93 ALA A O 1
ATOM 656 N N . ALA A 1 94 ? 15.285 -0.096 -10.347 1.00 86.12 94 ALA A N 1
ATOM 657 C CA . ALA A 1 94 ? 14.525 -0.375 -9.132 1.00 86.12 94 ALA A CA 1
ATOM 658 C C . ALA A 1 94 ? 14.467 0.843 -8.194 1.00 86.12 94 ALA A C 1
ATOM 660 O O . ALA A 1 94 ? 13.382 1.232 -7.769 1.00 86.12 94 ALA A O 1
ATOM 661 N N . ILE A 1 95 ? 15.607 1.491 -7.920 1.00 89.31 95 ILE A N 1
ATOM 662 C CA . ILE A 1 95 ? 15.664 2.679 -7.047 1.00 89.31 95 ILE A CA 1
ATOM 663 C C . ILE A 1 95 ? 14.864 3.842 -7.643 1.00 89.31 95 ILE A C 1
ATOM 665 O O . ILE A 1 95 ? 14.092 4.490 -6.942 1.00 89.31 95 ILE A O 1
ATOM 669 N N . ALA A 1 96 ? 15.013 4.101 -8.942 1.00 88.12 96 ALA A N 1
ATOM 670 C CA . ALA A 1 96 ? 14.300 5.187 -9.598 1.00 88.12 96 ALA A CA 1
ATOM 671 C C . ALA A 1 96 ? 12.787 4.919 -9.665 1.00 88.12 96 ALA A C 1
ATOM 673 O O . ALA A 1 96 ? 11.998 5.831 -9.434 1.00 88.12 96 ALA A O 1
ATOM 674 N N . ALA A 1 97 ? 12.368 3.671 -9.894 1.00 85.50 97 ALA A N 1
ATOM 675 C CA . ALA A 1 97 ? 10.958 3.305 -9.840 1.00 85.50 97 ALA A CA 1
ATOM 676 C C . ALA A 1 97 ? 10.395 3.457 -8.414 1.00 85.50 97 ALA A C 1
ATOM 678 O O . ALA A 1 97 ? 9.308 4.007 -8.256 1.00 85.50 97 ALA A O 1
ATOM 679 N N . LEU A 1 98 ? 11.148 3.082 -7.371 1.00 84.81 98 LEU A N 1
ATOM 680 C CA . LEU A 1 98 ? 10.766 3.360 -5.978 1.00 84.81 98 LEU A CA 1
ATOM 681 C C . LEU A 1 98 ? 10.603 4.865 -5.716 1.00 84.81 98 LEU A C 1
ATOM 683 O O . LEU A 1 98 ? 9.656 5.260 -5.044 1.00 84.81 98 LEU A O 1
ATOM 687 N N . GLY A 1 99 ? 11.464 5.708 -6.293 1.00 88.44 99 GLY A N 1
ATOM 688 C CA . GLY A 1 99 ? 11.308 7.166 -6.239 1.00 88.44 99 GLY A CA 1
ATOM 689 C C . GLY A 1 99 ? 10.040 7.671 -6.941 1.00 88.44 99 GLY A C 1
ATOM 690 O O . GLY A 1 99 ? 9.362 8.563 -6.437 1.00 88.44 99 GLY A O 1
ATOM 691 N N . VAL A 1 100 ? 9.669 7.078 -8.079 1.00 88.88 100 VAL A N 1
ATOM 692 C CA . VAL A 1 100 ? 8.399 7.387 -8.762 1.00 88.88 100 VAL A CA 1
ATOM 693 C C . VAL A 1 100 ? 7.204 6.985 -7.897 1.00 88.88 100 VAL A C 1
ATOM 695 O O . VAL A 1 100 ? 6.233 7.734 -7.807 1.00 88.88 100 VAL A O 1
ATOM 698 N N . TRP A 1 101 ? 7.281 5.831 -7.232 1.00 89.56 101 TRP A N 1
ATOM 699 C CA . TRP A 1 101 ? 6.245 5.371 -6.312 1.00 89.56 101 TRP A CA 1
ATOM 700 C C . TRP A 1 101 ? 6.057 6.333 -5.135 1.00 89.56 101 TRP A C 1
ATOM 702 O O . TRP A 1 101 ? 4.930 6.747 -4.872 1.00 89.56 101 T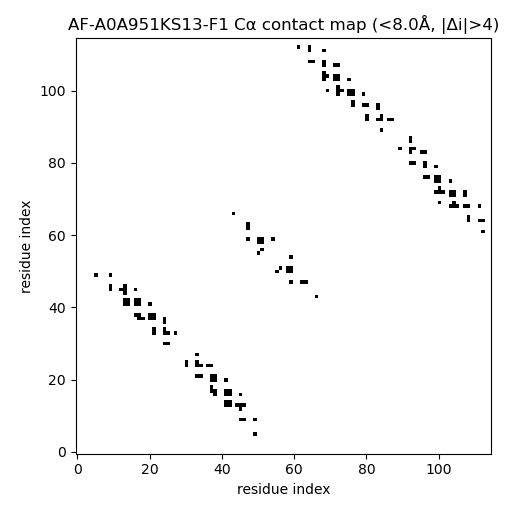RP A O 1
ATOM 712 N N . THR A 1 102 ? 7.135 6.745 -4.456 1.00 85.94 102 THR A N 1
ATOM 713 C CA . THR A 1 102 ? 7.031 7.674 -3.317 1.00 85.94 102 THR A CA 1
ATOM 714 C C . THR A 1 102 ? 6.482 9.034 -3.738 1.00 85.94 102 THR A C 1
ATOM 716 O O . THR A 1 102 ? 5.625 9.585 -3.047 1.00 85.94 102 THR A O 1
ATOM 719 N N . ALA A 1 103 ? 6.912 9.552 -4.891 1.00 87.81 103 ALA A N 1
ATOM 720 C CA . ALA A 1 103 ? 6.399 10.804 -5.435 1.00 87.81 103 ALA A CA 1
ATOM 721 C C . ALA A 1 103 ? 4.901 10.710 -5.769 1.00 87.81 103 ALA A C 1
ATOM 723 O O . ALA A 1 103 ? 4.122 11.568 -5.358 1.00 87.81 103 ALA A O 1
ATOM 724 N N . ALA A 1 104 ? 4.477 9.650 -6.463 1.00 86.94 104 ALA A N 1
ATOM 725 C CA . ALA A 1 104 ? 3.072 9.435 -6.805 1.00 86.94 104 ALA A CA 1
ATOM 726 C C . ALA A 1 104 ? 2.198 9.252 -5.553 1.00 86.94 104 ALA A C 1
ATOM 728 O O . ALA A 1 104 ? 1.116 9.831 -5.470 1.00 86.94 104 ALA A O 1
ATOM 729 N N . ALA A 1 105 ? 2.681 8.501 -4.559 1.00 85.94 105 ALA A N 1
ATOM 730 C CA . ALA A 1 105 ? 1.978 8.307 -3.295 1.00 85.94 105 ALA A CA 1
ATOM 731 C C . ALA A 1 105 ? 1.789 9.636 -2.560 1.00 85.94 105 ALA A C 1
ATOM 733 O O . ALA A 1 105 ? 0.688 9.915 -2.099 1.00 85.94 105 ALA A O 1
ATOM 734 N N . ALA A 1 106 ? 2.822 10.481 -2.501 1.00 83.00 106 ALA A N 1
ATOM 735 C CA . ALA A 1 106 ? 2.726 11.797 -1.878 1.00 83.00 106 ALA A CA 1
ATOM 736 C C . ALA A 1 106 ? 1.706 12.697 -2.595 1.00 83.00 106 ALA A C 1
ATOM 738 O O . ALA A 1 106 ? 0.857 13.298 -1.943 1.00 83.00 106 ALA A O 1
ATOM 739 N N . VAL A 1 107 ? 1.732 12.740 -3.932 1.00 88.56 107 VAL A N 1
ATOM 740 C CA . VAL A 1 107 ? 0.795 13.549 -4.733 1.00 88.56 107 VAL A CA 1
ATOM 741 C C . VAL A 1 107 ? -0.660 13.140 -4.502 1.00 88.56 107 VAL A C 1
ATOM 743 O O . VAL A 1 107 ? -1.525 14.007 -4.438 1.00 88.56 107 VAL A O 1
ATOM 746 N N . VAL A 1 108 ? -0.938 11.841 -4.360 1.00 83.62 108 VAL A N 1
ATOM 747 C CA . VAL A 1 108 ? -2.301 11.336 -4.121 1.00 83.62 108 VAL A CA 1
ATOM 748 C C . VAL A 1 108 ? -2.701 11.439 -2.644 1.00 83.62 108 VAL A C 1
ATOM 750 O O . VAL A 1 108 ? -3.857 11.719 -2.343 1.00 83.62 108 VAL A O 1
ATOM 753 N N . ALA A 1 109 ? -1.766 11.252 -1.710 1.00 82.00 109 ALA A N 1
ATOM 754 C CA . ALA A 1 109 ? -2.046 11.304 -0.276 1.00 82.00 109 ALA A CA 1
ATOM 755 C C . ALA A 1 109 ? -2.357 12.722 0.219 1.00 82.00 109 ALA A C 1
ATOM 757 O O . ALA A 1 109 ? -3.249 12.887 1.044 1.00 82.00 109 ALA A O 1
ATOM 758 N N . VAL A 1 110 ? -1.658 13.745 -0.288 1.00 81.25 110 VAL A N 1
ATOM 759 C CA . VAL A 1 110 ? -1.852 15.148 0.125 1.00 81.25 110 VAL A CA 1
ATOM 760 C C . VAL A 1 110 ? -3.317 15.608 0.017 1.00 81.25 110 VAL A C 1
ATOM 762 O O . VAL A 1 110 ? -3.842 16.081 1.022 1.00 81.25 110 VAL A O 1
ATOM 765 N N . PRO A 1 111 ? -4.021 15.456 -1.121 1.00 78.62 111 PRO A N 1
ATOM 766 C CA . PRO A 1 111 ? -5.424 15.854 -1.219 1.00 78.62 111 PRO A CA 1
ATOM 767 C C . PRO A 1 111 ? -6.367 14.956 -0.406 1.00 78.62 111 PRO A C 1
ATOM 769 O O . PRO A 1 111 ? -7.369 15.450 0.096 1.00 78.62 111 PRO A O 1
ATOM 772 N N . LEU A 1 112 ? -6.056 13.664 -0.243 1.00 76.69 112 LEU A N 1
ATOM 773 C CA . LEU A 1 112 ? -6.887 12.727 0.529 1.00 76.69 112 LEU A CA 1
ATOM 774 C C . LEU A 1 112 ? -6.813 12.949 2.044 1.00 76.69 112 LEU A C 1
ATOM 776 O O . LEU A 1 112 ? -7.746 12.598 2.755 1.00 76.69 112 LEU A O 1
ATOM 780 N N . LEU A 1 113 ? -5.696 13.483 2.538 1.00 74.12 113 LEU A N 1
ATOM 781 C CA . LEU A 1 113 ? -5.500 13.798 3.954 1.00 74.12 113 LEU A CA 1
ATOM 782 C C . LEU A 1 113 ? -5.891 15.242 4.300 1.00 74.12 113 LEU A C 1
ATOM 784 O O . LEU A 1 113 ? -6.028 15.563 5.476 1.00 74.12 113 LEU A O 1
ATOM 788 N N . ALA A 1 114 ? -6.030 16.109 3.294 1.00 73.44 114 ALA A N 1
ATOM 789 C CA . ALA A 1 114 ? -6.429 17.504 3.466 1.00 73.44 114 ALA A CA 1
ATOM 790 C C . ALA A 1 114 ? -7.956 17.729 3.440 1.00 73.44 114 ALA A C 1
ATOM 792 O O . ALA A 1 114 ? -8.390 18.837 3.754 1.00 73.44 114 ALA A O 1
ATOM 793 N N . GLY A 1 115 ? -8.744 16.724 3.035 1.00 58.75 115 GLY A N 1
ATOM 794 C CA . GLY A 1 115 ? -10.216 16.733 3.047 1.00 58.75 115 GLY A CA 1
ATOM 795 C C . GLY A 1 115 ? -10.793 15.993 4.245 1.00 58.75 115 GLY A C 1
ATOM 796 O O . GLY A 1 115 ? -11.896 16.394 4.674 1.00 58.75 115 GLY A O 1
#